Protein AF-A0A3S0S4X7-F1 (afdb_monomer_lite)

Sequence (183 aa):
MKKFITPSYTFSPGVSGIGQITISVDSFDIKKLIAVINTTRGVLIYNPVSLTTGLHSTSENVVILKADTSTHDSVDILQIIYEDDSSDQNAQASLDTAILLLANIAEKMARLDVNDRMAVNIETGSVGVSSLPTLANVTTVATVTTVSNLTNLNNFSGGNAAPLPYHMSNIGAAHIYNQIEFS

Foldseek 3Di:
DWDKDFFDWWWDAAAFQATKIFGDDDFDDPVQWAFKAQPQVRGTQDHCPDPQNYFPDDDGRMTGTRHHRVVPDRPTDMGTIGTDPPPPPVVVVVVVVVVVVVVVCVVPDFDADPVRDGDDDDPDDDPPCVVPVPPPPPPDPPDDPDDDDDPVCCVPDDVDCPCVVVVVVCVVCVVVVVPPDPD

Structure (mmCIF, N/CA/C/O backbone):
data_AF-A0A3S0S4X7-F1
#
_entry.id   AF-A0A3S0S4X7-F1
#
loop_
_atom_site.group_PDB
_atom_site.id
_atom_site.type_symbol
_atom_site.label_atom_id
_atom_site.label_alt_id
_atom_site.label_comp_id
_atom_site.label_asym_id
_atom_site.label_entity_id
_atom_site.label_seq_id
_atom_site.pdbx_PDB_ins_code
_atom_site.Cartn_x
_atom_site.Cartn_y
_atom_site.Cartn_z
_atom_site.occupancy
_atom_site.B_iso_or_equiv
_atom_site.auth_seq_id
_atom_site.auth_comp_id
_atom_site.auth_asym_id
_atom_site.auth_atom_id
_atom_site.pdbx_PDB_model_num
ATOM 1 N N . MET A 1 1 ? 1.820 -3.390 9.527 1.00 61.31 1 MET A N 1
ATOM 2 C CA . MET A 1 1 ? 2.560 -4.119 8.467 1.00 61.31 1 MET A CA 1
ATOM 3 C C . MET A 1 1 ? 2.884 -3.124 7.365 1.00 61.31 1 MET A C 1
ATOM 5 O O . MET A 1 1 ? 2.084 -2.219 7.178 1.00 61.31 1 MET A O 1
ATOM 9 N N . LYS A 1 2 ? 4.022 -3.252 6.671 1.00 75.12 2 LYS A N 1
ATOM 10 C CA . LYS A 1 2 ? 4.298 -2.420 5.488 1.00 75.12 2 LYS A CA 1
ATOM 11 C C . LYS A 1 2 ? 3.369 -2.840 4.350 1.00 75.12 2 LYS A C 1
ATOM 13 O O . LYS A 1 2 ? 3.205 -4.040 4.125 1.00 75.12 2 LYS A O 1
ATOM 18 N N . LYS A 1 3 ? 2.762 -1.874 3.664 1.00 85.00 3 LYS A N 1
ATOM 19 C CA . LYS A 1 3 ? 1.886 -2.102 2.513 1.00 85.00 3 LYS A CA 1
ATOM 20 C C . LYS A 1 3 ? 2.610 -1.643 1.254 1.00 85.00 3 LYS A C 1
ATOM 22 O O . LYS A 1 3 ? 3.226 -0.584 1.241 1.00 85.00 3 LYS A O 1
ATOM 27 N N . PHE A 1 4 ? 2.534 -2.447 0.202 1.00 90.31 4 PHE A N 1
ATOM 28 C CA . PHE A 1 4 ? 3.097 -2.103 -1.098 1.00 90.31 4 PHE A CA 1
ATOM 29 C C . PHE A 1 4 ? 1.973 -1.903 -2.103 1.00 90.31 4 PHE A C 1
ATOM 31 O O . PHE A 1 4 ? 0.996 -2.656 -2.105 1.00 90.31 4 PHE A O 1
ATOM 38 N N . ILE A 1 5 ? 2.126 -0.898 -2.955 1.00 91.44 5 ILE A N 1
ATOM 39 C CA . ILE A 1 5 ? 1.202 -0.585 -4.041 1.00 91.44 5 ILE A CA 1
ATOM 40 C C . ILE A 1 5 ? 1.948 -0.552 -5.373 1.00 91.44 5 ILE A C 1
ATOM 42 O O . ILE A 1 5 ? 3.163 -0.336 -5.426 1.00 91.44 5 ILE A O 1
ATOM 46 N N . THR A 1 6 ? 1.192 -0.731 -6.452 1.00 92.56 6 THR A N 1
ATOM 47 C CA . THR A 1 6 ? 1.644 -0.444 -7.813 1.00 92.56 6 THR A CA 1
ATOM 48 C C . THR A 1 6 ? 0.898 0.791 -8.301 1.00 92.56 6 THR A C 1
ATOM 50 O O . THR A 1 6 ? -0.267 0.680 -8.684 1.00 92.56 6 THR A O 1
ATOM 53 N N . PRO A 1 7 ? 1.520 1.977 -8.217 1.00 92.94 7 PRO A N 1
ATOM 54 C CA . PRO A 1 7 ? 0.878 3.210 -8.637 1.00 92.94 7 PRO A CA 1
ATOM 55 C C . PRO A 1 7 ? 0.746 3.275 -10.159 1.00 92.94 7 PRO A C 1
ATOM 57 O O . PRO A 1 7 ? 1.477 2.607 -10.895 1.00 92.94 7 PRO A O 1
ATOM 60 N N . SER A 1 8 ? -0.160 4.125 -10.638 1.00 94.44 8 SER A N 1
ATOM 61 C CA . SER A 1 8 ? -0.190 4.505 -12.049 1.00 94.44 8 SER A CA 1
ATOM 62 C C . SER A 1 8 ? 1.061 5.304 -12.416 1.00 94.44 8 SER A C 1
ATOM 64 O O . SER A 1 8 ? 1.595 6.055 -11.595 1.00 94.44 8 SER A O 1
ATOM 66 N N . TYR A 1 9 ? 1.520 5.152 -13.655 1.00 96.19 9 TYR A N 1
ATOM 67 C CA . TYR A 1 9 ? 2.757 5.764 -14.122 1.00 96.19 9 TYR A CA 1
ATOM 68 C C . TYR A 1 9 ? 2.699 6.128 -15.605 1.00 96.19 9 TYR A C 1
ATOM 70 O O . TYR A 1 9 ? 1.902 5.580 -16.365 1.00 96.19 9 TYR A O 1
ATOM 78 N N . THR A 1 10 ? 3.605 7.011 -16.023 1.00 97.25 10 THR A N 1
ATOM 79 C CA . THR A 1 10 ? 3.946 7.226 -17.435 1.00 97.25 10 THR A CA 1
ATOM 80 C C . THR A 1 10 ? 5.432 6.985 -17.640 1.00 97.25 10 THR A C 1
ATOM 82 O O . THR A 1 10 ? 6.249 7.536 -16.898 1.00 97.25 10 THR A O 1
ATOM 85 N N . PHE A 1 11 ? 5.789 6.187 -18.643 1.00 97.56 11 PHE A N 1
ATOM 86 C CA . PHE A 1 11 ? 7.173 5.839 -18.947 1.00 97.56 11 PHE A CA 1
ATOM 87 C C . PHE A 1 11 ? 7.630 6.495 -20.251 1.00 97.56 11 PHE A C 1
ATOM 89 O O . PHE A 1 11 ? 6.967 6.383 -21.279 1.00 97.56 11 PHE A O 1
ATOM 96 N N . SER A 1 12 ? 8.775 7.173 -20.204 1.00 97.50 12 SER A N 1
ATOM 97 C CA . SER A 1 12 ? 9.450 7.709 -21.382 1.00 97.50 12 SER A CA 1
ATOM 98 C C . SER A 1 12 ? 10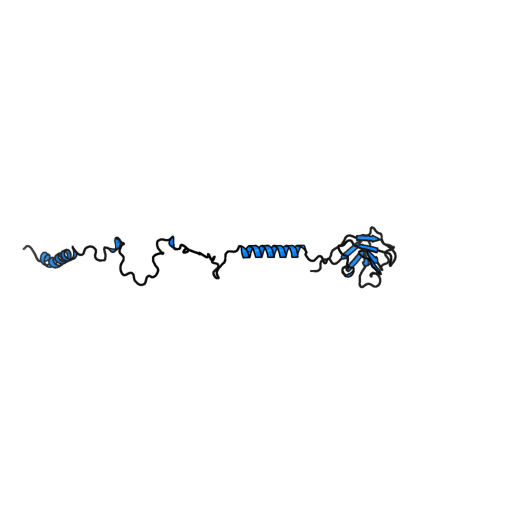.853 7.105 -21.453 1.00 97.50 12 SER A C 1
ATOM 100 O O . SER A 1 12 ? 11.723 7.519 -20.678 1.00 97.50 12 SER A O 1
ATOM 102 N N . PRO A 1 13 ? 11.087 6.127 -22.342 1.00 97.25 13 PRO A N 1
ATOM 103 C CA . PRO A 1 13 ? 12.396 5.515 -22.503 1.00 97.25 13 PRO A CA 1
ATOM 104 C C . PRO A 1 13 ? 13.424 6.520 -23.031 1.00 97.25 13 PRO A C 1
ATOM 106 O O . PRO A 1 13 ? 13.093 7.528 -23.656 1.00 97.25 13 PRO A O 1
ATOM 109 N N . GLY A 1 14 ? 14.695 6.229 -22.784 1.00 96.81 14 GLY A N 1
ATOM 110 C CA . GLY A 1 14 ? 15.814 7.045 -23.236 1.00 96.81 14 GLY A CA 1
ATOM 111 C C . GLY A 1 14 ? 17.150 6.492 -22.763 1.00 96.81 14 GLY A C 1
ATOM 112 O O . GLY A 1 14 ? 17.205 5.550 -21.969 1.00 96.81 14 GLY A O 1
ATOM 113 N N . VAL A 1 15 ? 18.238 7.094 -23.240 1.00 96.00 15 VAL A N 1
ATOM 114 C CA . VAL A 1 15 ? 19.591 6.765 -22.769 1.00 96.00 15 VAL A CA 1
ATOM 115 C C . VAL A 1 15 ? 19.744 7.051 -21.267 1.00 96.00 15 VAL A C 1
ATOM 117 O O . VAL A 1 15 ? 18.923 7.752 -20.666 1.00 96.00 15 VAL A O 1
ATOM 120 N N . SER A 1 16 ? 20.805 6.520 -20.656 1.00 94.94 16 SER A N 1
ATOM 121 C CA . SER A 1 16 ? 21.137 6.765 -19.243 1.00 94.94 16 SER A CA 1
ATOM 122 C C . SER A 1 16 ? 21.107 8.263 -18.908 1.00 94.94 16 SER A C 1
ATOM 124 O O . SER A 1 16 ? 21.797 9.057 -19.546 1.00 94.94 16 SER A O 1
ATOM 126 N N . GLY A 1 17 ? 20.358 8.640 -17.869 1.00 93.50 17 GLY A N 1
ATOM 127 C CA . GLY A 1 17 ? 20.190 10.027 -17.425 1.00 93.50 17 GLY A CA 1
ATOM 128 C C . GLY A 1 17 ? 19.113 10.819 -18.174 1.00 93.50 17 GLY A C 1
ATOM 129 O O . GLY A 1 17 ? 18.902 11.983 -17.852 1.00 93.50 17 GLY A O 1
ATOM 130 N N . ILE A 1 18 ? 18.428 10.206 -19.148 1.00 94.81 18 ILE A N 1
ATOM 131 C CA . ILE A 1 18 ? 17.320 10.817 -19.903 1.00 94.81 18 ILE A CA 1
ATOM 132 C C . ILE A 1 18 ? 16.016 10.037 -19.716 1.00 94.81 18 ILE A C 1
ATOM 134 O O . ILE A 1 18 ? 14.960 10.650 -19.582 1.00 94.81 18 ILE A O 1
ATOM 138 N N . GLY A 1 19 ? 16.073 8.700 -19.699 1.00 96.19 19 GLY A N 1
ATOM 139 C CA . GLY A 1 19 ? 14.885 7.873 -19.470 1.00 96.19 19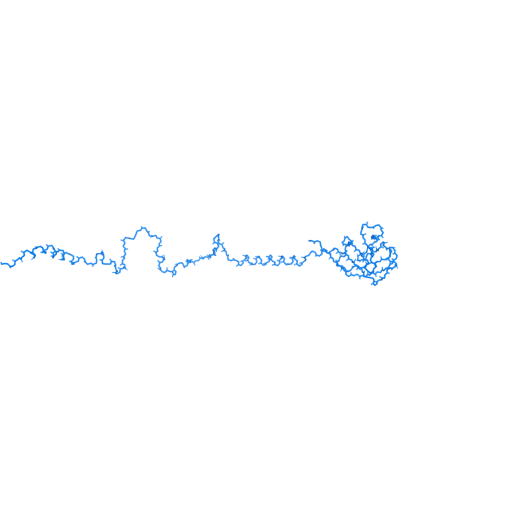 GLY A CA 1
ATOM 140 C C . GLY A 1 19 ? 14.197 8.238 -18.151 1.00 96.19 19 GLY A C 1
ATOM 141 O O . GLY A 1 19 ? 14.861 8.375 -17.123 1.00 96.19 19 GLY A O 1
ATOM 142 N N . GLN A 1 20 ? 12.875 8.396 -18.172 1.00 96.62 20 GLN A N 1
ATOM 143 C CA . GLN A 1 20 ? 12.120 8.904 -17.028 1.00 96.62 20 GLN A CA 1
ATOM 144 C C . GLN A 1 20 ? 10.826 8.131 -16.781 1.00 96.62 20 GLN A C 1
ATOM 146 O O . GLN A 1 20 ? 10.173 7.644 -17.707 1.00 96.62 20 GLN A O 1
ATOM 151 N N . ILE A 1 21 ? 10.441 8.061 -15.510 1.00 97.00 21 ILE A N 1
ATOM 152 C CA . ILE A 1 21 ? 9.152 7.533 -15.069 1.00 97.00 21 ILE A CA 1
ATOM 153 C C . ILE A 1 21 ? 8.489 8.588 -14.197 1.00 97.00 21 ILE A C 1
ATOM 155 O O . ILE A 1 21 ? 9.049 8.988 -13.177 1.00 97.00 21 ILE A O 1
ATOM 159 N N . THR A 1 22 ? 7.285 9.000 -14.573 1.00 96.50 22 THR A N 1
ATOM 160 C CA . THR A 1 22 ? 6.436 9.831 -13.718 1.00 96.50 22 THR A CA 1
ATOM 161 C C . THR A 1 22 ? 5.500 8.921 -12.947 1.00 96.50 22 THR A C 1
ATOM 163 O O . THR A 1 22 ? 4.762 8.148 -13.557 1.00 96.50 22 THR A O 1
ATOM 166 N N . ILE A 1 23 ? 5.533 8.996 -11.620 1.00 95.31 23 ILE A N 1
ATOM 167 C CA . ILE A 1 23 ? 4.740 8.151 -10.726 1.00 95.31 23 ILE A CA 1
ATOM 168 C C . ILE A 1 23 ? 3.607 8.989 -10.137 1.00 95.31 23 ILE A C 1
ATOM 170 O O . ILE A 1 23 ? 3.846 9.998 -9.482 1.00 95.31 23 ILE A O 1
ATOM 174 N N . SER A 1 24 ? 2.362 8.573 -10.351 1.00 93.50 24 SER A N 1
ATOM 175 C CA . SER A 1 24 ? 1.194 9.284 -9.827 1.0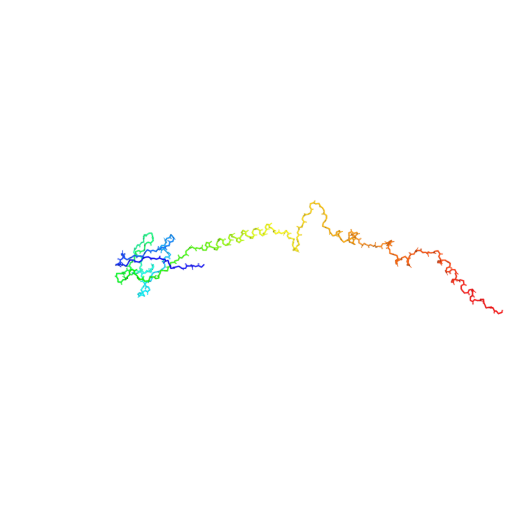0 93.50 24 SER A CA 1
ATOM 176 C C . SER A 1 24 ? 0.804 8.719 -8.464 1.00 93.50 24 SER A C 1
ATOM 178 O O . SER A 1 24 ? 0.062 7.742 -8.373 1.00 93.50 24 SER A O 1
ATOM 180 N N . VAL A 1 25 ? 1.327 9.342 -7.410 1.00 90.12 25 VAL A N 1
ATOM 181 C CA . VAL A 1 25 ? 0.951 9.108 -6.010 1.00 90.12 25 VAL A CA 1
ATOM 182 C C . VAL A 1 25 ? 0.781 10.442 -5.295 1.00 90.12 25 VAL A C 1
ATOM 184 O O . VAL A 1 25 ? 1.415 11.435 -5.663 1.00 90.12 25 VAL A O 1
ATOM 187 N N . ASP A 1 26 ? -0.045 10.456 -4.254 1.00 84.25 26 ASP A N 1
ATOM 188 C CA . ASP A 1 26 ? -0.175 11.618 -3.384 1.00 84.25 26 ASP A CA 1
ATOM 189 C C . ASP A 1 26 ? 1.118 11.790 -2.578 1.00 84.25 26 ASP A C 1
ATOM 191 O O . ASP A 1 26 ? 1.482 10.931 -1.777 1.00 84.25 26 ASP A O 1
ATOM 195 N N . SER A 1 27 ? 1.814 12.910 -2.792 1.00 86.75 27 SER A N 1
ATOM 196 C CA . SER A 1 27 ? 3.095 13.242 -2.144 1.00 86.75 27 SER A CA 1
ATOM 197 C C . SER A 1 27 ? 4.197 12.193 -2.365 1.00 86.75 27 SER A C 1
ATOM 199 O O . SER A 1 27 ? 4.576 11.460 -1.449 1.00 86.75 27 SER A O 1
ATOM 201 N N . PHE A 1 28 ? 4.747 12.139 -3.582 1.00 90.69 28 PHE A N 1
ATOM 202 C CA . PHE A 1 28 ? 5.851 11.236 -3.907 1.00 90.69 28 PHE A CA 1
ATOM 203 C C . PHE A 1 28 ? 7.090 11.481 -3.031 1.00 90.69 28 PHE A C 1
ATOM 205 O O . PHE A 1 28 ? 7.643 12.578 -2.971 1.00 90.69 28 PHE A O 1
ATOM 212 N N . ASP A 1 29 ? 7.569 10.406 -2.412 1.00 92.12 29 ASP A N 1
ATOM 213 C CA . ASP A 1 29 ? 8.887 10.314 -1.786 1.00 92.12 29 ASP A CA 1
ATOM 214 C C . ASP A 1 29 ? 9.706 9.202 -2.455 1.00 92.12 29 ASP A C 1
ATOM 216 O O . ASP A 1 29 ? 9.308 8.032 -2.453 1.00 92.12 29 ASP A O 1
ATOM 220 N N . ILE A 1 30 ? 10.876 9.562 -2.990 1.00 92.19 30 ILE A N 1
ATOM 221 C CA . ILE A 1 30 ? 11.809 8.636 -3.644 1.00 92.19 30 ILE A CA 1
ATOM 222 C C . ILE A 1 30 ? 12.289 7.517 -2.713 1.00 92.19 30 ILE A C 1
ATOM 224 O O . ILE A 1 30 ? 12.579 6.415 -3.174 1.00 92.19 30 ILE A O 1
ATOM 228 N N . LYS A 1 31 ? 12.339 7.753 -1.396 1.00 91.44 31 LYS A N 1
ATOM 229 C CA . LYS A 1 31 ? 12.785 6.749 -0.414 1.00 91.44 31 LYS A CA 1
ATOM 230 C C . LYS A 1 31 ? 11.830 5.562 -0.301 1.00 91.44 31 LYS A C 1
ATOM 232 O O . LYS A 1 31 ? 12.240 4.500 0.156 1.00 91.44 31 LYS A O 1
ATOM 237 N N . LYS A 1 32 ? 10.577 5.747 -0.717 1.00 92.56 32 LYS A N 1
ATOM 238 C CA . LYS A 1 32 ? 9.527 4.723 -0.699 1.00 92.56 32 LYS A CA 1
ATOM 239 C C . LYS A 1 32 ? 9.469 3.922 -1.999 1.00 92.56 32 LYS A C 1
ATOM 241 O O . LYS A 1 32 ? 8.781 2.906 -2.064 1.00 92.56 32 LYS A O 1
ATOM 246 N N . LEU A 1 33 ? 10.196 4.344 -3.036 1.00 93.94 33 LEU A N 1
ATOM 247 C CA . LEU A 1 33 ? 10.324 3.577 -4.268 1.00 93.94 33 LEU A CA 1
ATOM 248 C C . LEU A 1 33 ? 11.343 2.451 -4.073 1.00 93.94 33 LEU A C 1
ATOM 250 O O . LEU A 1 33 ? 12.543 2.693 -3.946 1.00 93.94 33 LEU A O 1
ATOM 254 N N . ILE A 1 34 ? 10.859 1.211 -4.085 1.00 93.88 34 ILE A N 1
ATOM 255 C CA . ILE A 1 34 ? 11.677 0.027 -3.811 1.00 93.88 34 ILE A CA 1
ATOM 256 C C . ILE A 1 34 ? 12.351 -0.478 -5.084 1.00 93.88 34 ILE A C 1
ATOM 258 O O . ILE A 1 34 ? 13.556 -0.724 -5.099 1.00 93.88 34 ILE A O 1
A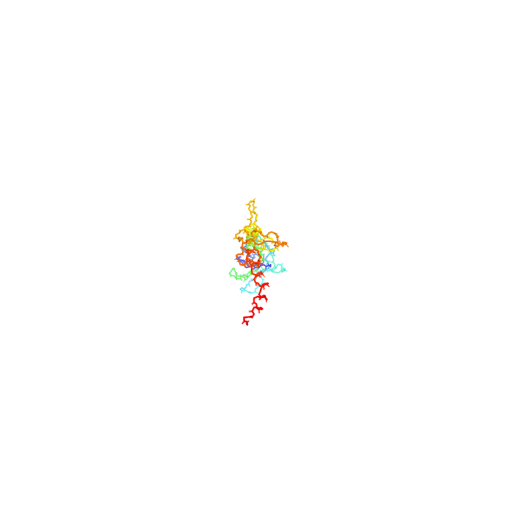TOM 262 N N . ALA A 1 35 ? 11.576 -0.643 -6.156 1.00 95.25 35 ALA A N 1
ATOM 263 C CA . ALA A 1 35 ? 12.079 -1.151 -7.424 1.00 95.25 35 ALA A CA 1
ATOM 264 C C . ALA A 1 35 ? 11.166 -0.770 -8.592 1.00 95.25 35 ALA A C 1
ATOM 266 O O . ALA A 1 35 ? 9.954 -0.604 -8.423 1.00 95.25 35 ALA A O 1
ATOM 267 N N . VAL A 1 36 ? 11.757 -0.712 -9.787 1.00 96.50 36 VAL A N 1
ATOM 268 C CA . VAL A 1 36 ? 11.014 -0.705 -11.051 1.00 96.50 36 VAL A CA 1
ATOM 269 C C . VAL A 1 36 ? 11.542 -1.799 -11.961 1.00 96.50 36 VAL A C 1
ATOM 271 O O . VAL A 1 36 ? 12.739 -1.854 -12.252 1.00 96.50 36 VAL A O 1
ATOM 274 N N . ILE A 1 37 ? 10.637 -2.643 -12.442 1.00 96.62 37 ILE A N 1
ATOM 275 C CA . ILE A 1 37 ? 10.933 -3.765 -13.330 1.00 96.62 37 ILE A CA 1
ATOM 276 C C . ILE A 1 37 ? 10.141 -3.583 -14.624 1.00 96.62 37 ILE A C 1
ATOM 278 O O . ILE A 1 37 ? 8.931 -3.391 -14.581 1.00 96.62 37 ILE A O 1
ATOM 282 N N . ASN A 1 38 ? 10.801 -3.681 -15.776 1.00 96.88 38 ASN A N 1
ATOM 283 C CA . ASN A 1 38 ? 10.121 -3.848 -17.056 1.00 96.88 38 ASN A CA 1
ATOM 284 C C . ASN A 1 38 ? 9.666 -5.299 -17.173 1.00 96.88 38 ASN A C 1
ATOM 286 O O . ASN A 1 38 ? 10.484 -6.189 -17.401 1.00 96.88 38 ASN A O 1
ATOM 290 N N . THR A 1 39 ? 8.373 -5.544 -17.005 1.00 96.88 39 THR A N 1
ATOM 291 C CA . THR A 1 39 ? 7.810 -6.898 -17.070 1.00 96.88 39 THR A CA 1
ATOM 292 C C . THR A 1 39 ? 7.705 -7.410 -18.502 1.00 96.88 39 THR A C 1
ATOM 294 O O . THR A 1 39 ? 7.906 -8.600 -18.722 1.00 96.88 39 THR A O 1
ATOM 297 N N . THR A 1 40 ? 7.506 -6.521 -19.482 1.00 97.19 40 THR A N 1
ATOM 298 C CA . THR A 1 40 ? 7.507 -6.875 -20.910 1.00 97.19 40 THR A CA 1
ATOM 299 C C . THR A 1 40 ? 8.852 -7.466 -21.340 1.00 97.19 40 THR A C 1
ATOM 301 O O . THR A 1 40 ? 8.890 -8.406 -22.129 1.00 97.19 40 THR A O 1
ATOM 304 N N . ARG A 1 41 ? 9.964 -6.934 -20.812 1.00 94.81 41 ARG A N 1
ATOM 305 C CA . ARG A 1 41 ? 11.332 -7.373 -21.157 1.00 94.81 41 ARG A CA 1
ATOM 306 C C . ARG A 1 41 ? 11.992 -8.266 -20.105 1.00 94.81 41 ARG A C 1
ATOM 308 O O . ARG A 1 41 ? 13.028 -8.854 -20.388 1.00 94.81 41 ARG A O 1
ATOM 315 N N . GLY A 1 42 ? 11.433 -8.357 -18.900 1.00 94.56 42 GLY A N 1
ATOM 316 C CA . GLY A 1 42 ? 12.024 -9.095 -17.780 1.00 94.56 42 GLY A CA 1
ATOM 317 C C . GLY A 1 42 ? 13.298 -8.456 -17.214 1.00 94.56 42 GLY A C 1
ATOM 318 O O . GLY A 1 42 ? 14.180 -9.169 -16.741 1.00 94.56 42 GLY A O 1
ATOM 319 N N . VAL A 1 43 ? 13.425 -7.125 -17.276 1.00 95.06 43 VAL A N 1
ATOM 320 C CA . VAL A 1 43 ? 14.652 -6.397 -16.894 1.00 95.06 43 VAL A CA 1
ATOM 321 C C . VAL A 1 43 ? 14.389 -5.443 -15.730 1.00 95.06 43 VAL A C 1
ATOM 323 O O . VAL A 1 43 ? 13.415 -4.691 -15.732 1.00 95.06 43 VAL A O 1
ATOM 326 N N . LEU A 1 44 ? 15.286 -5.434 -14.742 1.00 94.88 44 LEU A N 1
ATOM 327 C CA . LEU A 1 44 ? 15.285 -4.460 -13.649 1.00 94.88 44 LEU A CA 1
ATOM 328 C C . LEU A 1 44 ? 15.775 -3.096 -14.158 1.00 94.88 44 LEU A C 1
ATOM 330 O O . LEU A 1 44 ? 16.910 -2.983 -14.613 1.00 94.88 44 LEU A O 1
ATOM 334 N N . ILE A 1 45 ? 14.940 -2.064 -14.044 1.00 95.31 45 ILE A N 1
ATOM 335 C CA . ILE A 1 45 ? 15.261 -0.693 -14.470 1.00 95.31 45 ILE A CA 1
ATOM 336 C C . ILE A 1 45 ? 15.771 0.146 -13.297 1.00 95.31 45 ILE A C 1
ATOM 338 O O . ILE A 1 45 ? 16.702 0.933 -13.462 1.00 95.31 45 ILE A O 1
ATOM 342 N N . TYR A 1 46 ? 15.156 -0.015 -12.123 1.00 96.38 46 TYR A N 1
ATOM 343 C CA . TYR A 1 46 ? 15.474 0.780 -10.942 1.00 96.38 46 TYR A CA 1
ATOM 344 C C . TYR A 1 46 ? 15.639 -0.084 -9.692 1.00 96.38 46 TYR A C 1
ATOM 346 O O . TYR A 1 46 ? 14.767 -0.894 -9.374 1.00 96.38 46 TYR A O 1
ATOM 354 N N . ASN A 1 47 ? 16.730 0.142 -8.963 1.00 93.94 47 ASN A N 1
ATOM 355 C CA . ASN A 1 47 ? 17.001 -0.356 -7.622 1.00 93.94 47 ASN A CA 1
ATOM 356 C C . ASN A 1 47 ? 17.904 0.654 -6.879 1.00 93.94 47 ASN A C 1
ATOM 358 O O . ASN A 1 47 ? 18.990 0.963 -7.381 1.00 93.94 47 ASN A O 1
ATOM 362 N N . PRO A 1 48 ? 17.520 1.131 -5.677 1.00 90.75 48 PRO A N 1
ATOM 363 C CA . PRO A 1 48 ? 18.251 2.172 -4.950 1.00 90.75 48 PRO A CA 1
ATOM 364 C C . PRO A 1 48 ? 19.693 1.800 -4.578 1.00 90.75 48 PRO A C 1
ATOM 366 O O . PRO A 1 48 ? 20.514 2.695 -4.395 1.00 90.75 48 PRO A O 1
ATOM 369 N N . VAL A 1 49 ? 20.028 0.508 -4.476 1.00 89.62 49 VAL A N 1
ATOM 370 C CA . VAL A 1 49 ? 21.389 0.061 -4.115 1.00 89.62 49 VAL A CA 1
ATOM 371 C C . VAL A 1 49 ? 22.283 -0.241 -5.323 1.00 89.62 49 VAL A C 1
ATOM 373 O O . VAL A 1 49 ? 23.446 -0.603 -5.156 1.00 89.62 49 VAL A O 1
ATOM 376 N N . SER A 1 50 ? 21.763 -0.114 -6.546 1.00 90.12 50 SER A N 1
ATOM 377 C CA . SER A 1 50 ? 22.494 -0.463 -7.766 1.00 90.12 50 SER A CA 1
ATOM 378 C C . SER A 1 50 ? 23.287 0.713 -8.333 1.00 90.12 50 SER A C 1
ATOM 380 O O . SER A 1 50 ? 22.789 1.832 -8.447 1.00 90.12 50 SER A O 1
ATOM 382 N N . LEU A 1 51 ? 24.518 0.449 -8.781 1.00 85.94 51 LEU A N 1
ATOM 383 C CA . LEU A 1 51 ? 25.347 1.454 -9.453 1.00 85.94 51 LEU A CA 1
ATOM 384 C C . LEU A 1 51 ? 24.967 1.666 -10.926 1.00 85.94 51 LEU A C 1
ATOM 386 O O . LEU A 1 51 ? 25.295 2.721 -11.474 1.00 85.94 51 LEU A O 1
ATOM 390 N N . THR A 1 52 ? 24.293 0.699 -11.555 1.00 87.31 52 THR A N 1
ATOM 391 C CA . THR A 1 52 ? 23.928 0.704 -12.986 1.00 87.31 52 THR A CA 1
ATOM 392 C C . THR A 1 52 ? 22.440 0.949 -13.218 1.00 87.31 52 THR A C 1
ATOM 394 O O . THR A 1 52 ? 22.066 1.578 -14.199 1.00 87.31 52 THR A O 1
ATOM 397 N N . THR A 1 53 ? 21.596 0.508 -12.287 1.00 89.69 53 THR A N 1
ATOM 398 C CA . THR A 1 53 ? 20.132 0.661 -12.318 1.00 89.69 53 THR A CA 1
ATOM 399 C C . THR A 1 53 ? 19.649 1.540 -11.165 1.00 89.69 53 THR A C 1
ATOM 401 O O . THR A 1 53 ? 18.561 1.360 -10.645 1.00 89.69 53 THR A O 1
ATOM 404 N N . GLY A 1 54 ? 20.488 2.466 -10.703 1.00 89.38 54 GLY A N 1
ATOM 405 C CA . GLY A 1 54 ? 20.151 3.393 -9.624 1.00 89.38 54 GLY A CA 1
ATOM 406 C C . GLY A 1 54 ? 19.397 4.638 -10.096 1.00 89.38 54 GLY A C 1
ATOM 407 O O . GLY A 1 54 ? 19.000 4.773 -11.257 1.00 89.38 54 GLY A O 1
ATOM 408 N N . LEU A 1 55 ? 19.251 5.589 -9.177 1.00 92.38 55 LEU A N 1
ATOM 409 C CA . LEU A 1 55 ? 18.747 6.926 -9.472 1.00 92.38 55 LEU A CA 1
ATOM 410 C C . LEU A 1 55 ? 19.813 7.748 -10.211 1.00 92.38 55 LEU A C 1
ATOM 412 O O . LEU A 1 55 ? 20.980 7.736 -9.816 1.00 92.38 55 LEU A O 1
ATOM 416 N N . HIS A 1 56 ? 19.420 8.488 -11.250 1.00 92.62 56 HIS A N 1
ATOM 417 C CA . HIS A 1 56 ? 20.244 9.577 -11.779 1.00 92.62 56 HIS A CA 1
ATOM 418 C C . HIS A 1 56 ? 19.898 10.891 -11.069 1.00 92.62 56 HIS A C 1
ATOM 420 O O . HIS A 1 56 ? 20.764 11.527 -10.473 1.00 92.62 56 HIS A O 1
ATOM 426 N N . SER A 1 57 ? 18.616 11.257 -11.076 1.00 92.12 57 SER A N 1
ATOM 427 C CA . SER A 1 57 ? 18.064 12.397 -10.342 1.00 92.12 57 SER A CA 1
ATOM 428 C C . SER A 1 57 ? 16.551 12.225 -10.153 1.00 92.12 57 SER A C 1
ATOM 430 O O . SER A 1 57 ? 15.937 11.333 -10.736 1.00 92.12 57 SER A O 1
ATOM 432 N N . THR A 1 58 ? 15.943 13.049 -9.302 1.00 92.44 58 THR A N 1
ATOM 433 C CA . THR A 1 58 ? 14.491 13.059 -9.075 1.00 92.44 58 THR A CA 1
ATOM 434 C C . THR A 1 58 ? 14.005 14.500 -9.006 1.00 92.44 58 THR A C 1
ATOM 436 O O . THR A 1 58 ? 14.708 15.365 -8.480 1.00 92.44 58 THR A O 1
ATOM 439 N N . SER A 1 59 ? 12.813 14.762 -9.529 1.00 89.69 59 SER A N 1
ATOM 440 C CA . SER A 1 59 ? 12.147 16.061 -9.429 1.00 89.69 59 SER A CA 1
ATOM 441 C C . SER A 1 59 ? 10.662 15.821 -9.233 1.00 89.69 59 SER A C 1
ATOM 443 O O . SER A 1 59 ? 10.024 15.229 -10.099 1.00 89.69 59 SER A O 1
ATOM 445 N N . GLU A 1 60 ? 10.137 16.236 -8.078 1.00 88.25 60 GLU A N 1
ATOM 446 C CA . GLU A 1 60 ? 8.748 15.973 -7.689 1.00 88.25 60 GLU A CA 1
ATOM 447 C C . GLU A 1 60 ? 8.403 14.491 -7.896 1.00 88.25 60 GLU A C 1
ATOM 449 O O . GLU A 1 60 ? 9.020 13.635 -7.271 1.00 88.25 60 GLU A O 1
ATOM 454 N N . ASN A 1 61 ? 7.500 14.193 -8.829 1.00 92.88 61 ASN A N 1
ATOM 455 C CA . ASN A 1 61 ? 6.990 12.859 -9.124 1.00 92.88 61 ASN A CA 1
ATOM 456 C C . ASN A 1 61 ? 7.740 12.152 -10.270 1.00 92.88 61 ASN A C 1
ATOM 458 O O . ASN A 1 61 ? 7.309 11.092 -10.727 1.00 92.88 61 ASN A O 1
ATOM 462 N N . VAL A 1 62 ? 8.822 12.747 -10.777 1.00 94.81 62 VAL A N 1
ATOM 463 C CA . VAL A 1 62 ? 9.595 12.247 -11.917 1.00 94.81 62 VAL A CA 1
ATOM 464 C C . VAL A 1 62 ? 10.907 11.645 -11.438 1.00 94.81 62 VAL A C 1
ATOM 466 O O . VAL A 1 62 ? 11.750 12.317 -10.840 1.00 94.81 62 VAL A O 1
ATOM 469 N N . VAL A 1 63 ? 11.094 10.371 -11.765 1.00 95.75 63 VAL A N 1
ATOM 470 C CA . VAL A 1 63 ? 12.314 9.608 -11.513 1.00 95.75 63 VAL A CA 1
ATOM 471 C C . VAL A 1 63 ? 13.113 9.543 -12.804 1.00 95.75 63 VAL A C 1
ATOM 473 O O . VAL A 1 63 ? 12.667 8.928 -13.774 1.00 95.75 63 VAL A O 1
ATOM 476 N N . ILE A 1 64 ? 14.300 10.151 -12.813 1.00 96.06 64 ILE A N 1
ATOM 477 C CA . ILE A 1 64 ? 15.231 10.079 -13.940 1.00 96.06 64 ILE A CA 1
ATOM 478 C C . ILE A 1 64 ? 16.184 8.910 -13.699 1.00 96.06 64 ILE A C 1
ATOM 480 O O . ILE A 1 64 ? 16.858 8.802 -12.666 1.00 96.06 64 ILE A O 1
ATOM 484 N N . LEU A 1 65 ? 16.211 8.005 -14.667 1.00 95.50 65 LEU A N 1
ATOM 485 C CA . LEU A 1 65 ? 16.832 6.698 -14.563 1.00 95.50 65 LEU A CA 1
ATOM 486 C C . LEU A 1 65 ? 18.304 6.754 -14.946 1.00 95.50 65 LEU A C 1
ATOM 488 O O . LEU A 1 65 ? 18.689 7.360 -15.946 1.00 95.50 65 LEU A O 1
ATOM 492 N N . LYS A 1 66 ? 19.136 6.049 -14.179 1.00 95.75 66 LYS A N 1
ATOM 493 C CA . LYS A 1 66 ? 20.524 5.790 -14.570 1.00 95.75 66 LYS A CA 1
ATOM 494 C C . LYS A 1 66 ? 20.644 4.639 -15.572 1.00 95.75 66 LYS A C 1
ATOM 496 O O . LYS A 1 66 ? 21.611 4.583 -16.321 1.00 95.75 66 LYS A O 1
ATOM 501 N N . ALA A 1 67 ? 19.674 3.728 -15.590 1.00 95.19 67 ALA A N 1
ATOM 502 C CA . ALA A 1 67 ? 19.635 2.658 -16.575 1.00 95.19 67 ALA A CA 1
ATOM 503 C C . ALA A 1 67 ? 19.471 3.231 -17.991 1.00 95.19 67 ALA A C 1
ATOM 505 O O . ALA A 1 67 ? 18.690 4.158 -18.207 1.00 95.19 67 ALA A O 1
ATOM 506 N N . ASP A 1 68 ? 20.179 2.649 -18.958 1.00 95.62 68 ASP A N 1
ATOM 507 C CA . ASP A 1 68 ? 19.899 2.897 -20.368 1.00 95.62 68 ASP A CA 1
ATOM 508 C C . ASP A 1 68 ? 18.630 2.135 -20.760 1.00 95.62 68 ASP A C 1
ATOM 510 O O . ASP A 1 68 ? 18.589 0.906 -20.734 1.00 95.62 68 ASP A O 1
ATOM 514 N N . THR A 1 69 ? 17.582 2.885 -21.083 1.00 95.69 69 THR A N 1
ATOM 515 C CA . THR A 1 69 ? 16.277 2.364 -21.499 1.00 95.69 69 THR A CA 1
ATOM 516 C C . THR A 1 69 ? 15.986 2.677 -22.964 1.00 95.69 69 THR A C 1
ATOM 518 O O . THR A 1 69 ? 14.844 2.581 -23.391 1.00 95.69 69 THR A O 1
ATOM 521 N N . SER A 1 70 ? 16.994 3.038 -23.765 1.00 96.31 70 SER A N 1
ATOM 522 C CA . SER A 1 70 ? 16.825 3.412 -25.179 1.00 96.31 70 SER A CA 1
ATOM 523 C C . SER A 1 70 ? 16.260 2.292 -26.062 1.00 96.31 70 SER A C 1
ATOM 525 O O . SER A 1 70 ? 15.692 2.565 -27.115 1.00 96.31 70 SER A O 1
ATOM 527 N N . THR A 1 71 ? 16.380 1.036 -25.629 1.00 96.06 71 THR A N 1
ATOM 528 C CA . THR A 1 71 ? 15.801 -0.147 -26.292 1.00 96.06 71 THR A CA 1
ATOM 529 C C . THR A 1 71 ? 14.405 -0.513 -25.765 1.00 96.06 71 THR A C 1
ATOM 531 O O . THR A 1 71 ? 13.798 -1.503 -26.194 1.00 96.06 71 THR A O 1
ATOM 534 N N . HIS A 1 72 ? 13.891 0.244 -24.794 1.00 96.88 72 HIS A N 1
ATOM 535 C CA . HIS A 1 72 ? 12.559 0.062 -24.227 1.00 96.88 72 HIS A CA 1
ATOM 536 C C . HIS A 1 72 ? 11.521 0.872 -25.012 1.00 96.88 72 HIS A C 1
ATOM 538 O O . HIS A 1 72 ? 11.870 1.780 -25.763 1.00 96.88 72 HIS A O 1
ATOM 544 N N . ASP A 1 73 ? 10.246 0.534 -24.838 1.00 96.88 73 ASP A N 1
ATOM 545 C CA . ASP A 1 73 ? 9.125 1.265 -25.436 1.00 96.88 73 ASP A CA 1
ATOM 546 C C . ASP A 1 73 ? 8.318 1.974 -24.338 1.00 96.88 73 ASP A C 1
ATOM 548 O O . ASP A 1 73 ? 8.214 1.473 -23.218 1.00 96.88 73 ASP A O 1
ATOM 552 N N . SER A 1 74 ? 7.732 3.133 -24.638 1.00 97.00 74 SER A N 1
ATOM 553 C CA . SER A 1 74 ? 6.850 3.847 -23.708 1.00 97.00 74 SER A CA 1
ATOM 554 C C . SER A 1 74 ? 5.576 3.062 -23.389 1.00 97.00 74 SER A C 1
ATOM 556 O O . SER A 1 74 ? 4.971 3.291 -22.342 1.00 97.00 74 SER A O 1
ATOM 558 N N . VAL A 1 75 ? 5.194 2.107 -24.246 1.00 96.81 75 VAL A N 1
ATOM 559 C CA . VAL A 1 75 ? 4.064 1.194 -24.002 1.00 96.81 75 VAL A CA 1
ATOM 560 C C . VAL A 1 75 ? 4.432 -0.044 -23.176 1.00 96.81 75 VAL A C 1
ATOM 562 O O . VAL A 1 75 ? 3.571 -0.891 -22.928 1.00 96.81 75 VAL A O 1
ATOM 565 N N . ASP A 1 76 ? 5.688 -0.179 -22.746 1.00 97.00 76 ASP A N 1
ATOM 566 C CA . ASP A 1 76 ? 6.105 -1.302 -21.911 1.00 97.00 76 ASP A CA 1
ATOM 567 C C . ASP A 1 76 ? 5.391 -1.324 -20.559 1.00 97.00 76 ASP A C 1
ATOM 569 O O . ASP A 1 76 ? 5.166 -0.300 -19.905 1.00 97.00 76 ASP A O 1
ATOM 573 N N . ILE A 1 77 ? 5.093 -2.536 -20.093 1.00 96.12 77 ILE A N 1
ATOM 574 C CA . ILE A 1 77 ? 4.449 -2.744 -18.804 1.00 96.12 77 ILE A CA 1
ATOM 575 C C . ILE A 1 77 ? 5.531 -2.765 -17.727 1.00 96.12 77 ILE A C 1
ATOM 577 O O . ILE A 1 77 ? 6.392 -3.653 -17.690 1.00 96.12 77 ILE A O 1
ATOM 581 N N . LEU A 1 78 ? 5.472 -1.793 -16.823 1.00 96.81 78 LEU A N 1
ATOM 582 C CA . LEU A 1 78 ? 6.364 -1.659 -15.688 1.00 96.81 78 LEU A CA 1
ATOM 583 C C . LEU A 1 78 ? 5.650 -2.105 -14.416 1.00 96.81 78 LEU A C 1
ATOM 585 O O . LEU A 1 78 ? 4.543 -1.667 -14.109 1.00 96.81 78 LEU A O 1
ATOM 589 N N . GLN A 1 79 ? 6.325 -2.939 -13.638 1.00 96.69 79 GLN A N 1
ATOM 590 C CA . GLN A 1 79 ? 5.960 -3.183 -12.256 1.00 96.69 79 GLN A CA 1
ATOM 591 C C . GLN A 1 79 ? 6.736 -2.203 -11.385 1.00 96.69 79 GLN A C 1
ATOM 593 O O . GLN A 1 79 ? 7.957 -2.301 -11.242 1.00 96.69 79 GLN A O 1
ATOM 598 N N . ILE A 1 80 ? 6.005 -1.258 -10.806 1.00 95.75 80 ILE A N 1
ATOM 599 C CA . ILE A 1 80 ? 6.528 -0.308 -9.830 1.00 95.75 80 ILE A CA 1
ATOM 600 C C . ILE A 1 80 ? 6.135 -0.810 -8.447 1.00 95.75 80 ILE A C 1
ATOM 602 O O . ILE A 1 80 ? 4.954 -1.034 -8.176 1.00 95.75 80 ILE A O 1
ATOM 606 N N . ILE A 1 81 ? 7.131 -1.012 -7.587 1.00 94.69 81 ILE A N 1
ATOM 607 C CA . ILE A 1 81 ? 6.930 -1.421 -6.197 1.00 94.69 81 ILE A CA 1
ATOM 608 C C . ILE A 1 81 ? 7.177 -0.195 -5.326 1.00 94.69 81 ILE A C 1
ATOM 610 O O . ILE A 1 81 ? 8.322 0.237 -5.161 1.00 94.69 81 ILE A O 1
ATOM 614 N N . TYR A 1 82 ? 6.096 0.368 -4.796 1.00 94.38 82 TYR A N 1
ATOM 615 C CA . TYR A 1 82 ? 6.120 1.569 -3.970 1.00 94.38 82 TYR A CA 1
ATOM 616 C C . TYR A 1 82 ? 5.557 1.267 -2.580 1.00 94.38 82 TYR A C 1
ATOM 618 O O . TYR A 1 82 ? 4.541 0.581 -2.459 1.00 94.38 82 TYR A O 1
ATOM 626 N N . GLU A 1 83 ? 6.227 1.741 -1.534 1.00 92.19 83 GLU A N 1
ATOM 627 C CA . GLU A 1 83 ? 5.741 1.642 -0.158 1.00 92.19 83 GLU A CA 1
ATOM 628 C C . GLU A 1 83 ? 4.641 2.679 0.089 1.00 92.19 83 GLU A C 1
ATOM 630 O O . GLU A 1 83 ? 4.832 3.882 -0.085 1.00 92.19 83 GLU A O 1
ATOM 635 N N . ASP A 1 84 ? 3.470 2.183 0.475 1.00 86.69 84 ASP A N 1
ATOM 636 C CA . ASP A 1 84 ? 2.308 2.990 0.806 1.00 86.69 84 ASP A CA 1
ATOM 637 C C . ASP A 1 84 ? 2.267 3.232 2.315 1.00 86.69 84 ASP A C 1
ATOM 639 O O . ASP A 1 84 ? 1.946 2.336 3.099 1.00 86.69 84 ASP A O 1
ATOM 643 N N . ASP A 1 85 ? 2.588 4.467 2.695 1.00 76.31 85 ASP A N 1
ATOM 644 C CA . ASP A 1 85 ? 2.488 4.962 4.068 1.00 76.31 85 ASP A CA 1
ATOM 645 C C . ASP A 1 85 ? 1.139 5.635 4.342 1.00 76.31 85 ASP A C 1
ATOM 647 O O . ASP A 1 85 ? 1.006 6.331 5.352 1.00 76.31 85 ASP A O 1
ATOM 651 N N . SER A 1 86 ? 0.124 5.449 3.485 1.00 67.69 86 SER A N 1
ATOM 652 C CA . SER A 1 86 ? -1.260 5.676 3.904 1.00 67.69 86 SER A CA 1
ATOM 653 C C . SER A 1 86 ? -1.614 4.613 4.947 1.00 67.69 86 SER A C 1
ATOM 655 O O . SER A 1 86 ? -2.298 3.619 4.711 1.00 67.69 86 SER A O 1
ATOM 657 N N . SER A 1 87 ? -1.054 4.798 6.138 1.00 57.06 87 SER A N 1
ATOM 658 C CA . SER A 1 87 ? -1.392 4.071 7.336 1.00 57.06 87 SER A CA 1
ATOM 659 C C . SER A 1 87 ? -2.879 4.262 7.550 1.00 57.06 87 SER A C 1
ATOM 661 O O . SER A 1 87 ? -3.321 5.327 7.961 1.00 57.06 87 SER A O 1
ATOM 663 N N . ASP A 1 88 ? -3.645 3.229 7.199 1.00 60.56 88 ASP A N 1
ATOM 664 C CA . ASP A 1 88 ? -4.839 2.814 7.920 1.00 60.56 88 ASP A CA 1
ATOM 665 C C . ASP A 1 88 ? -5.760 3.968 8.357 1.00 60.56 88 ASP A C 1
ATOM 667 O O . ASP A 1 88 ? -6.308 3.954 9.456 1.00 60.56 88 ASP A O 1
ATOM 671 N N . GLN A 1 89 ? -5.981 4.968 7.496 1.00 56.38 89 GLN A N 1
ATOM 672 C CA . GLN A 1 89 ? -6.890 6.080 7.804 1.00 56.38 89 GLN A CA 1
ATOM 673 C C . GLN A 1 89 ? -8.300 5.540 8.087 1.00 56.38 89 GLN A C 1
ATOM 675 O O . GLN A 1 89 ? -9.011 6.030 8.960 1.00 56.38 89 GLN A O 1
ATOM 680 N N . ASN A 1 90 ? -8.653 4.429 7.433 1.00 57.97 90 ASN A N 1
ATOM 681 C CA . ASN A 1 90 ? -9.862 3.669 7.724 1.00 57.97 90 ASN A CA 1
ATOM 682 C C . ASN A 1 90 ? -9.814 2.941 9.078 1.00 57.97 90 ASN A C 1
ATOM 684 O O . ASN A 1 90 ? -10.851 2.844 9.733 1.00 57.97 90 ASN A O 1
ATOM 688 N N . ALA A 1 91 ? -8.660 2.434 9.528 1.00 61.81 91 ALA A N 1
ATOM 689 C CA . ALA A 1 91 ? -8.560 1.789 10.840 1.00 61.81 91 ALA A CA 1
ATOM 690 C C . ALA A 1 91 ? -8.582 2.821 11.976 1.00 61.81 91 ALA A C 1
ATOM 692 O O . ALA A 1 91 ? -9.254 2.585 12.972 1.00 61.81 91 ALA A O 1
ATOM 693 N N . GLN A 1 92 ? -7.943 3.982 11.804 1.00 64.44 92 GLN A N 1
ATOM 694 C CA . GLN A 1 92 ? -8.019 5.106 12.747 1.00 64.44 92 GLN A CA 1
ATOM 695 C C . GLN A 1 92 ? -9.457 5.624 12.875 1.00 64.44 92 GLN A C 1
ATOM 697 O O . GLN A 1 92 ? -9.990 5.675 13.978 1.00 64.44 92 GLN A O 1
ATOM 702 N N . ALA A 1 93 ? -10.144 5.876 11.754 1.00 69.25 93 ALA A N 1
ATOM 703 C CA . ALA A 1 93 ? -11.553 6.277 11.776 1.00 69.25 93 ALA A CA 1
ATOM 704 C C . ALA A 1 93 ? -12.467 5.210 12.415 1.00 69.25 93 ALA A C 1
ATOM 706 O O . ALA A 1 93 ? -13.423 5.536 13.124 1.00 69.25 93 ALA A O 1
ATOM 707 N N . SER A 1 94 ? -12.165 3.924 12.203 1.00 74.88 94 SER A N 1
ATOM 708 C CA . SER A 1 94 ? -12.899 2.818 12.830 1.00 74.88 94 SER A CA 1
ATOM 709 C C . SER A 1 94 ? -12.641 2.727 14.337 1.00 74.88 94 SER A C 1
ATOM 711 O O . SER A 1 94 ? -13.569 2.451 15.095 1.00 74.88 94 SER A O 1
ATOM 713 N N . LEU A 1 95 ? -11.409 2.987 14.785 1.00 83.25 95 LEU A N 1
ATOM 714 C CA . LEU A 1 95 ? -11.042 3.029 16.201 1.00 83.25 95 LEU A CA 1
ATOM 715 C C . LEU A 1 95 ? -11.692 4.219 16.909 1.00 83.25 95 LEU A C 1
ATOM 717 O O . LEU A 1 95 ? -12.278 4.030 17.971 1.00 83.25 95 LEU A O 1
ATOM 721 N N . ASP A 1 96 ? -11.684 5.402 16.300 1.00 86.56 96 ASP A N 1
ATOM 722 C CA . ASP A 1 96 ? -12.347 6.589 16.850 1.00 86.56 96 ASP A CA 1
ATOM 723 C C . ASP A 1 96 ? -13.862 6.378 16.971 1.00 86.56 96 ASP A C 1
ATOM 725 O O . ASP A 1 96 ? -14.470 6.700 17.995 1.00 86.56 96 ASP A O 1
ATOM 729 N N . THR A 1 97 ? -14.476 5.747 15.966 1.00 87.38 97 THR A N 1
ATOM 730 C CA . THR A 1 97 ? -15.898 5.378 16.009 1.00 87.38 97 THR A CA 1
ATOM 731 C C . THR A 1 97 ? -16.179 4.353 17.111 1.00 87.38 97 THR A C 1
ATOM 733 O O . THR A 1 97 ? -17.177 4.469 17.825 1.00 87.38 97 THR A O 1
ATOM 736 N N . ALA A 1 98 ? -15.300 3.362 17.291 1.00 88.38 98 ALA A N 1
ATOM 737 C CA . ALA A 1 98 ? -15.429 2.371 18.355 1.00 88.38 98 ALA A CA 1
ATOM 738 C C . ALA A 1 98 ? -15.288 3.007 19.747 1.00 88.38 98 ALA A C 1
ATOM 740 O O . ALA A 1 98 ? -16.083 2.705 20.633 1.00 88.38 98 ALA A O 1
ATOM 741 N N . ILE A 1 99 ? -14.339 3.927 19.936 1.00 90.88 99 ILE A N 1
ATOM 742 C CA . ILE A 1 99 ? -14.162 4.675 21.189 1.00 90.88 99 ILE A CA 1
ATOM 743 C C . ILE A 1 99 ? -15.409 5.507 21.492 1.00 90.88 99 ILE A C 1
ATOM 745 O O . ILE A 1 99 ? -15.918 5.460 22.612 1.00 90.88 99 ILE A O 1
ATOM 749 N N . LEU A 1 100 ? -15.945 6.216 20.495 1.00 92.50 100 LEU A N 1
ATOM 750 C CA . LEU A 1 100 ? -17.169 6.997 20.653 1.00 92.50 100 LEU A CA 1
ATOM 751 C C . LEU A 1 100 ? -18.365 6.107 21.019 1.00 92.50 100 LEU A C 1
ATOM 753 O O . LEU A 1 100 ? -19.167 6.467 21.882 1.00 92.50 100 LEU A O 1
ATOM 757 N N . LEU A 1 101 ? -18.492 4.932 20.402 1.00 91.25 101 LEU A N 1
ATOM 758 C CA . LEU A 1 101 ? -19.545 3.975 20.735 1.00 91.25 101 LEU A CA 1
ATOM 759 C C . LEU A 1 101 ? -19.388 3.435 22.164 1.00 91.25 101 LEU A C 1
ATOM 761 O O . LEU A 1 101 ? -20.368 3.393 22.904 1.00 91.25 101 LEU A O 1
ATOM 765 N N . LEU A 1 102 ? -18.172 3.066 22.575 1.00 90.75 102 LEU A N 1
ATOM 766 C CA . LEU A 1 102 ? -17.888 2.584 23.929 1.00 90.75 102 LEU A CA 1
ATOM 767 C C . LEU A 1 102 ? -18.162 3.659 24.987 1.00 90.75 102 LEU A C 1
ATOM 769 O O . LEU A 1 102 ? -18.739 3.343 26.025 1.00 90.75 102 LEU A O 1
ATOM 773 N N . ALA A 1 103 ? -17.816 4.919 24.714 1.00 90.25 103 ALA A N 1
ATOM 774 C CA . ALA A 1 103 ? -18.133 6.042 25.592 1.00 90.25 103 ALA A CA 1
ATOM 775 C C . ALA A 1 103 ? -19.653 6.224 25.745 1.00 90.25 103 ALA A C 1
ATOM 777 O O . ALA A 1 103 ? -20.156 6.308 26.863 1.00 90.25 103 ALA A O 1
ATOM 778 N N . ASN A 1 104 ? -20.401 6.176 24.637 1.00 88.81 104 ASN A N 1
ATOM 779 C CA . ASN A 1 104 ? -21.864 6.247 24.666 1.00 88.81 104 ASN A CA 1
ATOM 780 C C . ASN A 1 104 ? -22.503 5.077 25.429 1.00 88.81 104 ASN A C 1
ATOM 782 O O . ASN A 1 104 ? -23.499 5.267 26.128 1.00 88.81 104 ASN A O 1
ATOM 786 N N . ILE A 1 105 ? -21.954 3.867 25.296 1.00 88.06 105 ILE A N 1
ATOM 787 C CA . ILE A 1 105 ? -22.412 2.703 26.058 1.00 88.06 105 ILE A CA 1
ATOM 788 C C . ILE A 1 105 ? -22.129 2.925 27.546 1.00 88.06 105 ILE A C 1
ATOM 790 O O . ILE A 1 105 ? -23.048 2.803 28.346 1.00 88.06 105 ILE A O 1
ATOM 794 N N . ALA A 1 106 ? -20.912 3.324 27.918 1.00 84.19 106 ALA A N 1
ATOM 795 C CA . ALA A 1 106 ? -20.543 3.568 29.311 1.00 84.19 106 ALA A CA 1
ATOM 796 C C . ALA A 1 106 ? -21.413 4.648 29.980 1.00 84.19 106 ALA A C 1
ATOM 798 O O . ALA A 1 106 ? -21.817 4.476 31.128 1.00 84.19 106 ALA A O 1
ATOM 799 N N . GLU A 1 107 ? -21.758 5.725 29.268 1.00 85.00 107 GLU A N 1
ATOM 800 C CA . GLU A 1 107 ? -22.648 6.775 29.783 1.00 85.00 107 GLU A CA 1
ATOM 801 C C . GLU A 1 107 ? -24.103 6.316 29.943 1.00 85.00 107 GLU A C 1
ATOM 803 O O . GLU A 1 107 ? -24.797 6.756 30.860 1.00 85.00 107 GLU A O 1
ATOM 808 N N . LYS A 1 108 ? -24.588 5.442 29.052 1.00 80.38 108 LYS A N 1
ATOM 809 C CA . LYS A 1 108 ? -25.975 4.948 29.070 1.00 80.38 108 LYS A CA 1
ATOM 810 C C . LYS A 1 108 ? -26.155 3.661 29.872 1.00 80.38 108 LYS A C 1
ATOM 812 O O . LYS A 1 108 ? -27.289 3.207 30.032 1.00 80.38 108 LYS A O 1
ATOM 817 N N . MET A 1 109 ? -25.077 3.059 30.366 1.00 80.44 109 MET A N 1
ATOM 818 C CA . MET A 1 109 ? -25.155 1.873 31.206 1.00 80.44 109 MET A CA 1
ATOM 819 C C . MET A 1 109 ? -25.716 2.225 32.581 1.00 80.44 109 MET A C 1
ATOM 821 O O . MET A 1 109 ? -25.314 3.189 33.234 1.00 80.44 109 MET A O 1
ATOM 825 N N . ALA A 1 110 ? -26.653 1.399 33.040 1.00 77.94 110 ALA A N 1
ATOM 826 C CA . ALA A 1 110 ? -27.131 1.474 34.405 1.00 77.94 110 ALA A CA 1
ATOM 827 C C . ALA A 1 110 ? -25.967 1.188 35.364 1.00 77.94 110 ALA A C 1
ATOM 829 O O . ALA A 1 110 ? -25.158 0.292 35.122 1.00 77.94 110 ALA A O 1
ATOM 830 N N . ARG A 1 111 ? -25.870 1.944 36.460 1.00 79.00 111 ARG A N 1
ATOM 831 C CA . ARG A 1 111 ? -24.842 1.712 37.480 1.00 79.00 111 ARG A CA 1
ATOM 832 C C . ARG A 1 111 ? -25.043 0.323 38.082 1.00 79.00 111 ARG A C 1
ATOM 834 O O . ARG A 1 111 ? -26.082 0.083 38.688 1.00 79.00 111 ARG A O 1
ATOM 841 N N . LEU A 1 112 ? -24.074 -0.572 37.911 1.00 80.31 112 LEU A N 1
ATOM 842 C CA . LEU A 1 112 ? -24.084 -1.910 38.503 1.00 80.31 112 LEU A CA 1
ATOM 843 C C . LEU A 1 112 ? -23.215 -1.934 39.773 1.00 80.31 112 LEU A C 1
ATOM 845 O O . LEU A 1 112 ? -22.143 -1.333 39.810 1.00 80.31 112 LEU A O 1
ATOM 849 N N . ASP A 1 113 ? -23.701 -2.597 40.823 1.00 81.88 113 ASP A N 1
ATOM 850 C CA . ASP A 1 113 ? -22.938 -2.970 42.027 1.00 81.88 113 ASP A CA 1
ATOM 851 C C . ASP A 1 113 ? -22.006 -4.168 41.732 1.00 81.88 113 ASP A C 1
ATOM 853 O O . ASP A 1 113 ? -22.182 -4.864 40.738 1.00 81.88 113 ASP A O 1
ATOM 857 N N . VAL A 1 114 ? -21.067 -4.465 42.636 1.00 82.69 114 VAL A N 1
ATOM 858 C CA . VAL A 1 114 ? -20.105 -5.590 42.623 1.00 82.69 114 VAL A CA 1
ATOM 859 C C . VAL A 1 114 ? -20.765 -6.964 42.423 1.00 82.69 114 VAL A C 1
ATOM 861 O O . VAL A 1 114 ? -20.104 -7.923 42.045 1.00 82.69 114 VAL A O 1
ATOM 864 N N . ASN A 1 115 ? -22.072 -7.065 42.662 1.00 85.81 115 ASN A N 1
ATOM 865 C CA . ASN A 1 115 ? -22.863 -8.280 42.462 1.00 85.81 115 ASN A CA 1
ATOM 866 C C . ASN A 1 115 ? -23.756 -8.220 41.204 1.00 85.81 115 ASN A C 1
ATOM 868 O O . ASN A 1 115 ? -24.800 -8.866 41.184 1.00 85.81 115 ASN A O 1
ATOM 872 N N . ASP A 1 116 ? -23.417 -7.389 40.213 1.00 80.25 116 ASP A N 1
ATOM 873 C CA . ASP A 1 116 ? -24.163 -7.189 38.958 1.00 80.25 116 ASP A CA 1
ATOM 874 C C . ASP A 1 116 ? -25.628 -6.751 39.146 1.00 80.25 116 ASP A C 1
ATOM 876 O O . ASP A 1 116 ? -26.522 -7.070 38.359 1.00 80.25 116 ASP A O 1
ATOM 880 N N . ARG A 1 117 ? -25.905 -5.984 40.206 1.00 80.25 117 ARG A N 1
ATOM 881 C CA . ARG A 1 117 ? -27.246 -5.445 40.489 1.00 80.25 117 ARG A CA 1
ATOM 882 C C . ARG A 1 117 ? -27.333 -3.984 40.081 1.00 80.25 117 ARG A C 1
ATOM 884 O O . ARG A 1 117 ? -26.461 -3.199 40.432 1.00 80.25 117 ARG A O 1
ATOM 891 N N . MET A 1 118 ? -28.417 -3.606 39.410 1.00 83.25 118 MET A N 1
ATOM 892 C CA . MET A 1 118 ? -28.688 -2.213 39.055 1.00 83.25 118 MET A CA 1
ATOM 893 C C . MET A 1 118 ? -28.947 -1.360 40.305 1.00 83.25 118 MET A C 1
ATOM 895 O O . MET A 1 118 ? -29.879 -1.618 41.066 1.00 83.25 118 MET A O 1
ATOM 899 N N . ALA A 1 119 ? -28.139 -0.321 40.494 1.00 73.50 119 ALA A N 1
ATOM 900 C CA . ALA A 1 119 ? -28.303 0.677 41.535 1.00 73.50 119 ALA A CA 1
ATOM 901 C C . ALA A 1 119 ? -29.375 1.691 41.113 1.00 73.50 119 ALA A C 1
ATOM 903 O O . ALA A 1 119 ? -29.176 2.494 40.202 1.00 73.50 119 ALA A O 1
ATOM 904 N N . VAL A 1 120 ? -30.516 1.662 41.796 1.00 73.31 120 VAL A N 1
ATOM 905 C CA . VAL A 1 120 ? -31.584 2.655 41.653 1.00 73.31 120 VAL A CA 1
ATOM 906 C C . VAL A 1 120 ? -31.477 3.610 42.838 1.00 73.31 120 VAL A C 1
ATOM 908 O O . VAL A 1 120 ? -31.664 3.195 43.979 1.00 73.31 120 VAL A O 1
ATOM 911 N N . ASN A 1 121 ? -31.144 4.878 42.588 1.00 70.88 121 ASN A N 1
ATOM 912 C CA . ASN A 1 121 ? -31.150 5.900 43.633 1.00 70.88 121 ASN A CA 1
ATOM 913 C C . ASN A 1 121 ? -32.582 6.422 43.792 1.00 70.88 121 ASN A C 1
ATOM 915 O O . ASN A 1 121 ? -33.134 6.980 42.846 1.00 70.88 121 ASN A O 1
ATOM 919 N N . ILE A 1 122 ? -33.192 6.219 44.958 1.00 69.88 122 ILE A N 1
ATOM 920 C CA . ILE A 1 122 ? -34.550 6.691 45.235 1.00 69.88 122 ILE A CA 1
ATOM 921 C C . ILE A 1 122 ? -34.444 7.886 46.179 1.00 69.88 122 ILE A C 1
ATOM 923 O O . ILE A 1 122 ? -34.198 7.717 47.369 1.00 69.88 122 ILE A O 1
ATOM 927 N N . GLU A 1 123 ? -34.605 9.099 45.642 1.00 68.81 123 GLU A N 1
ATOM 928 C CA . GLU A 1 123 ? -34.526 10.344 46.427 1.00 68.81 123 GLU A CA 1
ATOM 929 C C . GLU A 1 123 ? -35.643 10.453 47.475 1.00 68.81 123 GLU A C 1
ATOM 931 O O . GLU A 1 123 ? -35.451 11.090 48.504 1.00 68.81 123 GLU A O 1
ATOM 936 N N . THR A 1 124 ? -36.784 9.787 47.265 1.00 55.69 124 THR A N 1
ATOM 937 C CA . THR A 1 124 ? -37.846 9.594 48.267 1.00 55.69 124 THR A CA 1
ATOM 938 C C . THR A 1 124 ? -38.669 8.340 47.936 1.00 55.69 124 THR A C 1
ATOM 940 O O . THR A 1 124 ? -39.272 8.249 46.870 1.00 55.69 124 THR A O 1
ATOM 943 N N . GLY A 1 125 ? -38.683 7.348 48.835 1.00 57.53 125 GLY A N 1
ATOM 944 C CA . GLY A 1 125 ? -39.454 6.103 48.686 1.00 57.53 125 GLY A CA 1
ATOM 945 C C . GLY A 1 125 ? -38.620 4.829 48.873 1.00 57.53 125 GLY A C 1
ATOM 946 O O . GLY A 1 125 ? -37.453 4.760 48.504 1.00 57.53 125 GLY A O 1
ATOM 947 N N . SER A 1 126 ? -39.206 3.798 49.478 1.00 60.06 126 SER A N 1
ATOM 948 C CA . SER A 1 126 ? -38.584 2.472 49.569 1.00 60.06 126 SER A CA 1
ATOM 949 C C . SER A 1 126 ? -38.785 1.701 48.262 1.00 60.06 126 SER A C 1
ATOM 951 O O . SER A 1 126 ? -39.899 1.709 47.733 1.00 60.06 126 SER A O 1
ATOM 953 N N . VAL A 1 127 ? -37.775 0.949 47.797 1.00 57.34 127 VAL A N 1
ATOM 954 C CA . VAL A 1 127 ? -38.000 -0.147 46.836 1.00 57.34 127 VAL A CA 1
ATOM 955 C C . VAL A 1 127 ? -39.062 -1.051 47.452 1.00 57.34 127 VAL A C 1
ATOM 957 O O . VAL A 1 127 ? -38.854 -1.620 48.524 1.00 57.34 127 VAL A O 1
ATOM 960 N N . GLY A 1 128 ? -40.227 -1.133 46.815 1.00 54.41 128 GLY A N 1
ATOM 961 C CA . GLY A 1 128 ? -41.341 -1.939 47.279 1.00 54.41 128 GLY A CA 1
ATOM 962 C C . GLY A 1 128 ? -41.017 -3.432 47.251 1.00 54.41 128 GLY A C 1
ATOM 963 O O . GLY A 1 128 ? -41.499 -4.143 46.386 1.00 54.41 128 GLY A O 1
ATOM 964 N N . VAL A 1 129 ? -40.313 -3.929 48.271 1.00 52.09 129 VAL A N 1
ATOM 965 C CA . VAL A 1 129 ? -40.578 -5.272 48.827 1.00 52.09 129 VAL A CA 1
ATOM 966 C C . VAL A 1 129 ? -41.929 -5.264 49.583 1.00 52.09 129 VAL A C 1
ATOM 968 O O . VAL A 1 129 ? -42.433 -6.289 50.023 1.00 52.09 129 VAL A O 1
ATOM 971 N N . SER A 1 130 ? -42.556 -4.084 49.674 1.00 50.56 130 SER A N 1
ATOM 972 C CA . SER A 1 130 ? -43.882 -3.792 50.227 1.00 50.56 130 SER A CA 1
ATOM 973 C C . SER A 1 130 ? -45.069 -4.318 49.391 1.00 50.56 130 SER A C 1
ATOM 975 O O . SER A 1 130 ? -46.201 -4.277 49.859 1.00 50.56 130 SER A O 1
ATOM 977 N N . SER A 1 131 ? -44.872 -4.848 48.174 1.00 48.34 131 SER A N 1
ATOM 978 C CA . SER A 1 131 ? -45.996 -5.408 47.394 1.00 48.34 131 SER A CA 1
ATOM 979 C C . SER A 1 131 ? -46.304 -6.883 47.683 1.00 48.34 131 SER A C 1
ATOM 981 O O . SER A 1 131 ? -47.319 -7.382 47.198 1.00 48.34 131 SER A O 1
ATOM 983 N N . LEU A 1 132 ? -45.508 -7.574 48.515 1.00 50.00 132 LEU A N 1
ATOM 984 C CA . LEU A 1 132 ? -45.947 -8.813 49.163 1.00 50.00 132 LEU A CA 1
ATOM 985 C C . LEU A 1 132 ? -46.437 -8.477 50.585 1.00 50.00 132 LEU A C 1
ATOM 987 O O . LEU A 1 132 ? -45.612 -8.281 51.482 1.00 50.00 132 LEU A O 1
ATOM 991 N N . PRO A 1 133 ? -47.760 -8.436 50.836 1.00 52.47 133 PRO A N 1
ATOM 992 C CA . PRO A 1 133 ? -48.321 -8.069 52.142 1.00 52.47 133 PRO A CA 1
ATOM 993 C C . PRO A 1 133 ? -47.946 -9.034 53.283 1.00 52.47 133 PRO A C 1
ATOM 995 O O . PRO A 1 133 ? -48.298 -8.795 54.433 1.00 52.47 133 PRO A O 1
ATOM 998 N N . THR A 1 134 ? -47.227 -10.122 52.996 1.00 53.94 134 THR A N 1
ATOM 999 C CA . THR A 1 134 ? -46.806 -11.124 53.980 1.00 53.94 134 THR A CA 1
ATOM 1000 C C . THR A 1 134 ? -45.477 -10.818 54.673 1.00 53.94 134 THR A C 1
ATOM 1002 O O . THR A 1 134 ? -45.257 -11.351 55.757 1.00 53.94 134 THR A O 1
ATOM 1005 N N . LEU A 1 135 ? -44.598 -9.976 54.107 1.00 53.12 135 LEU A N 1
ATOM 1006 C CA . LEU A 1 135 ? -43.232 -9.797 54.636 1.00 53.12 135 LEU A CA 1
ATOM 1007 C C . LEU A 1 135 ? -42.934 -8.401 55.205 1.00 53.12 135 LEU A C 1
ATOM 1009 O O . LEU A 1 135 ? -42.006 -8.257 55.996 1.00 53.12 135 LEU A O 1
ATOM 1013 N N . ALA A 1 136 ? -43.749 -7.389 54.889 1.00 52.91 136 ALA A N 1
ATOM 1014 C CA . ALA A 1 136 ? -43.567 -6.016 55.377 1.00 52.91 136 ALA A CA 1
ATOM 1015 C C . ALA A 1 136 ? -43.682 -5.863 56.913 1.00 52.91 136 ALA A C 1
ATOM 1017 O O . ALA A 1 136 ? -43.227 -4.864 57.463 1.00 52.91 136 ALA A O 1
ATOM 1018 N N . ASN A 1 137 ? -44.234 -6.860 57.615 1.00 55.53 137 ASN A N 1
ATOM 1019 C CA . ASN A 1 137 ? -44.496 -6.794 59.058 1.00 55.53 137 ASN A CA 1
ATOM 1020 C C . ASN A 1 137 ? -43.538 -7.638 59.916 1.00 55.53 137 ASN A C 1
ATOM 1022 O O . ASN A 1 137 ? -43.742 -7.737 61.124 1.00 55.53 137 ASN A O 1
ATOM 1026 N N . VAL A 1 138 ? -42.514 -8.267 59.331 1.00 61.12 138 VAL A N 1
ATOM 1027 C CA . VAL A 1 138 ? -41.620 -9.174 60.067 1.00 61.12 138 VAL A CA 1
ATOM 1028 C C . VAL A 1 138 ? -40.197 -8.638 60.039 1.00 61.12 138 VAL A C 1
ATOM 1030 O O . VAL A 1 138 ? -39.403 -8.987 59.172 1.00 61.12 138 VAL A O 1
ATOM 1033 N N . THR A 1 139 ? -39.865 -7.774 60.995 1.00 58.06 139 THR A N 1
ATOM 1034 C CA . THR A 1 139 ? -38.511 -7.213 61.120 1.00 58.06 139 THR A CA 1
ATOM 1035 C C . THR A 1 139 ? -37.635 -7.960 62.128 1.00 58.06 139 THR A C 1
ATOM 1037 O O . THR A 1 139 ? -36.421 -7.948 61.965 1.00 58.06 139 THR A O 1
ATOM 1040 N N . THR A 1 140 ? -38.205 -8.712 63.078 1.00 57.72 140 THR A N 1
ATOM 1041 C CA . THR A 1 140 ? -37.506 -9.743 63.875 1.00 57.72 140 THR A CA 1
ATOM 1042 C C . THR A 1 140 ? -38.509 -10.764 64.442 1.00 57.72 140 THR A C 1
ATOM 1044 O O . THR A 1 140 ? -39.495 -10.385 65.068 1.00 57.72 140 THR A O 1
ATOM 1047 N N . VAL A 1 141 ? -38.266 -12.073 64.272 1.00 62.81 141 VAL A N 1
ATOM 1048 C CA . VAL A 1 141 ? -38.982 -13.132 65.021 1.00 62.81 141 VAL A CA 1
ATOM 1049 C C . VAL A 1 141 ? -38.043 -13.664 66.088 1.00 62.81 141 VAL A C 1
ATOM 1051 O O . VAL A 1 141 ? -37.241 -14.553 65.825 1.00 62.81 141 VAL A O 1
ATOM 1054 N N . ALA A 1 142 ? -38.119 -13.097 67.288 1.00 60.72 142 ALA A N 1
ATOM 1055 C CA . ALA A 1 142 ? -37.351 -13.615 68.416 1.00 60.72 142 ALA A CA 1
ATOM 1056 C C . ALA A 1 142 ? -38.171 -14.619 69.243 1.00 60.72 142 ALA A C 1
ATOM 1058 O O . ALA A 1 142 ? -37.636 -15.644 69.656 1.00 60.72 142 ALA A O 1
ATOM 1059 N N . THR A 1 143 ? -39.478 -14.399 69.444 1.00 57.50 143 THR A N 1
ATOM 1060 C CA . THR A 1 143 ? -40.408 -15.379 70.041 1.00 57.50 143 THR A CA 1
ATOM 1061 C C . THR A 1 143 ? -41.855 -14.949 69.771 1.00 57.50 143 THR A C 1
ATOM 1063 O O . THR A 1 143 ? -42.225 -13.823 70.094 1.00 57.50 143 THR A O 1
ATOM 1066 N N . VAL A 1 144 ? -42.690 -15.822 69.197 1.00 61.38 144 VAL A N 1
ATOM 1067 C CA . VAL A 1 144 ? -44.139 -15.575 69.076 1.00 61.38 144 VAL A CA 1
ATOM 1068 C C . VAL A 1 144 ? -44.800 -16.023 70.374 1.00 61.38 144 VAL A C 1
ATOM 1070 O O . VAL A 1 144 ? -44.914 -17.219 70.624 1.00 61.38 144 VAL A O 1
ATOM 1073 N N . THR A 1 145 ? -45.215 -15.081 71.216 1.00 59.12 145 THR A N 1
ATOM 1074 C CA . THR A 1 145 ? -45.856 -15.399 72.503 1.00 59.12 145 THR A CA 1
ATOM 1075 C C . THR A 1 145 ? -47.383 -15.450 72.425 1.00 59.12 145 THR A C 1
ATOM 1077 O O . THR A 1 145 ? -48.007 -15.995 73.329 1.00 59.12 145 THR A O 1
ATOM 1080 N N . THR A 1 146 ? -48.016 -14.940 71.361 1.00 57.44 146 THR A N 1
ATOM 1081 C CA . THR A 1 146 ? -49.474 -15.054 71.146 1.00 57.44 146 THR A CA 1
ATOM 1082 C C . THR A 1 146 ? -49.849 -14.888 69.669 1.00 57.44 146 THR A C 1
ATOM 1084 O O . THR A 1 146 ? -49.342 -14.003 68.986 1.00 57.44 146 THR A O 1
ATOM 1087 N N . VAL A 1 147 ? -50.765 -15.731 69.176 1.00 60.31 147 VAL A N 1
ATOM 1088 C CA . VAL A 1 147 ? -51.349 -15.662 67.823 1.00 60.31 147 VAL A CA 1
ATOM 1089 C C . VAL A 1 147 ? -52.849 -15.433 67.974 1.00 60.31 147 VAL A C 1
ATOM 1091 O O . VAL A 1 147 ? -53.551 -16.298 68.484 1.00 60.31 147 VAL A O 1
ATOM 1094 N N . SER A 1 148 ? -53.346 -14.268 67.555 1.00 62.03 148 SER A N 1
ATOM 1095 C CA . SER A 1 148 ? -54.727 -13.853 67.857 1.00 62.03 148 SER A CA 1
ATOM 1096 C C . SER A 1 148 ? -55.778 -14.338 66.848 1.00 62.03 148 SER A C 1
ATOM 1098 O O . SER A 1 148 ? -56.950 -14.394 67.197 1.00 62.03 148 SER A O 1
ATOM 1100 N N . ASN A 1 149 ? -55.398 -14.686 65.610 1.00 57.47 149 ASN A N 1
ATOM 1101 C CA . ASN A 1 149 ? -56.354 -14.860 64.501 1.00 57.47 149 ASN A CA 1
ATOM 1102 C C . ASN A 1 149 ? -56.161 -16.170 63.715 1.00 57.47 149 ASN A C 1
ATOM 1104 O O . ASN A 1 149 ? -56.136 -16.159 62.487 1.00 57.47 149 ASN A O 1
ATOM 1108 N N . LEU A 1 150 ? -56.036 -17.311 64.398 1.00 59.75 150 LEU A N 1
ATOM 1109 C CA . LEU A 1 150 ? -56.174 -18.617 63.743 1.00 59.75 150 LEU A CA 1
ATOM 1110 C C . LEU A 1 150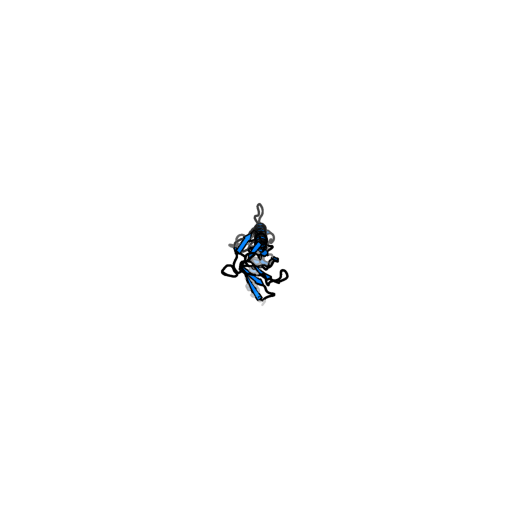 ? -57.328 -19.391 64.388 1.00 59.75 150 LEU A C 1
ATOM 1112 O O . LEU A 1 150 ? -57.181 -19.971 65.463 1.00 59.75 150 LEU A O 1
ATOM 1116 N N . THR A 1 151 ? -58.477 -19.428 63.710 1.00 56.66 151 THR A N 1
ATOM 1117 C CA . THR A 1 151 ? -59.691 -20.152 64.136 1.00 56.66 151 THR A CA 1
ATOM 1118 C C . THR A 1 151 ? -59.418 -21.627 64.475 1.00 56.66 151 THR A C 1
ATOM 1120 O O . THR A 1 151 ? -60.097 -22.198 65.321 1.00 56.66 151 THR A O 1
ATOM 1123 N N . ASN A 1 152 ? -58.364 -22.222 63.905 1.00 55.19 152 ASN A N 1
ATOM 1124 C CA . ASN A 1 152 ? -57.982 -23.620 64.124 1.00 55.19 152 ASN A CA 1
ATOM 1125 C C . ASN A 1 152 ? -57.087 -23.867 65.363 1.00 55.19 152 ASN A C 1
ATOM 1127 O O . ASN A 1 152 ? -56.863 -25.021 65.713 1.00 55.19 152 ASN A O 1
ATOM 1131 N N . LEU A 1 153 ? -56.586 -22.825 66.044 1.00 57.78 153 LEU A N 1
ATOM 1132 C CA . LEU A 1 153 ? -55.798 -22.941 67.290 1.00 57.78 153 LEU A CA 1
ATOM 1133 C C . LEU A 1 153 ? -56.620 -22.666 68.559 1.00 57.78 153 LEU A C 1
ATOM 1135 O O . LEU A 1 153 ? -56.210 -23.069 69.648 1.00 57.78 153 LEU A O 1
ATOM 1139 N N . ASN A 1 154 ? -57.813 -22.071 68.428 1.00 54.66 154 ASN A N 1
ATOM 1140 C CA . ASN A 1 154 ? -58.740 -21.836 69.547 1.00 54.66 154 ASN A CA 1
ATOM 1141 C C . ASN A 1 154 ? -59.245 -23.146 70.198 1.00 54.66 154 ASN A C 1
ATOM 1143 O O . ASN A 1 154 ? -59.881 -23.130 71.247 1.00 54.66 154 ASN A O 1
ATOM 1147 N N . ASN A 1 155 ? -58.931 -24.298 69.596 1.00 57.06 155 ASN A N 1
ATOM 1148 C CA . ASN A 1 155 ? -59.272 -25.612 70.130 1.00 57.06 155 ASN A CA 1
ATOM 1149 C C . ASN A 1 155 ? -58.203 -26.213 71.067 1.00 57.06 155 ASN A C 1
ATOM 1151 O O . ASN A 1 155 ? -58.444 -27.268 71.642 1.00 57.06 155 ASN A O 1
ATOM 1155 N N . PHE A 1 156 ? -57.037 -25.569 71.234 1.00 58.00 156 PHE A N 1
ATOM 1156 C CA . PHE A 1 156 ? -55.957 -26.069 72.105 1.00 58.00 156 PHE A CA 1
ATOM 1157 C C . PHE A 1 156 ? -55.620 -25.159 73.294 1.00 58.00 156 PHE A C 1
ATOM 1159 O O . PHE A 1 156 ? -54.893 -25.579 74.191 1.00 58.00 156 PHE A O 1
ATOM 1166 N N . SER A 1 157 ? -56.151 -23.936 73.355 1.00 58.72 157 SER A N 1
ATOM 1167 C CA . SER A 1 157 ? -55.880 -23.021 74.467 1.00 58.72 157 SER A CA 1
ATOM 1168 C C . SER A 1 157 ? -57.037 -22.044 74.688 1.00 58.72 157 SER A C 1
ATOM 1170 O O . SER A 1 157 ? -57.186 -21.062 73.972 1.00 58.72 157 SER A O 1
ATOM 1172 N N . GLY A 1 158 ? -57.860 -22.317 75.702 1.00 57.50 158 GLY A N 1
ATOM 1173 C CA . GLY A 1 158 ? -58.560 -21.261 76.444 1.00 57.50 158 GLY A CA 1
ATOM 1174 C C . GLY A 1 158 ? -59.911 -20.745 75.933 1.00 57.50 158 GLY A C 1
ATOM 1175 O O . GLY A 1 158 ? -60.460 -19.855 76.573 1.00 57.50 158 GLY A O 1
ATOM 1176 N N . GLY A 1 159 ? -60.494 -21.287 74.860 1.00 58.06 159 GLY A N 1
ATOM 1177 C CA . GLY A 1 159 ? -61.736 -20.740 74.285 1.00 58.06 159 GLY A CA 1
ATOM 1178 C C . GLY A 1 159 ? -63.055 -21.074 75.002 1.00 58.06 159 GLY A C 1
ATOM 1179 O O . GLY A 1 159 ? -64.029 -20.344 74.844 1.00 58.06 159 GLY A O 1
ATOM 1180 N N . ASN A 1 160 ? -63.133 -22.150 75.793 1.00 59.06 160 ASN A N 1
ATOM 1181 C CA . ASN A 1 160 ? -64.327 -22.457 76.591 1.00 59.06 160 ASN A CA 1
ATOM 1182 C C . ASN A 1 160 ? -63.975 -23.366 77.781 1.00 59.06 160 ASN A C 1
ATOM 1184 O O . ASN A 1 160 ? -64.135 -24.582 77.725 1.00 59.06 160 ASN A O 1
ATOM 1188 N N . ALA A 1 161 ? -63.460 -22.780 78.864 1.00 55.16 161 ALA A N 1
ATOM 1189 C CA . ALA A 1 161 ? -63.220 -23.493 80.122 1.00 55.16 161 ALA A CA 1
ATOM 1190 C C . ALA A 1 161 ? -64.503 -23.702 80.954 1.00 55.16 161 ALA A C 1
ATOM 1192 O O . ALA A 1 161 ? -64.454 -24.363 81.986 1.00 55.16 161 ALA A O 1
ATOM 1193 N N . ALA A 1 162 ? -65.655 -23.171 80.526 1.00 57.62 162 ALA A N 1
ATOM 1194 C CA . ALA A 1 162 ? -66.906 -23.274 81.276 1.00 57.62 162 ALA A CA 1
ATOM 1195 C C . ALA A 1 162 ? -67.441 -24.719 81.442 1.00 57.62 162 ALA A C 1
ATOM 1197 O O . ALA A 1 162 ? -67.890 -25.047 82.539 1.00 57.62 162 ALA A O 1
ATOM 1198 N N . PRO A 1 163 ? -67.374 -25.619 80.438 1.00 64.56 163 PRO A N 1
ATOM 1199 C CA . PRO A 1 163 ? -67.844 -26.994 80.602 1.00 64.56 163 PRO A CA 1
ATOM 1200 C C . PRO A 1 163 ? -66.787 -27.951 81.184 1.00 64.56 163 PRO A C 1
ATOM 1202 O O . PRO A 1 163 ? -67.139 -29.055 81.590 1.00 64.56 163 PRO A O 1
ATOM 1205 N N . LEU A 1 164 ? -65.506 -27.568 81.273 1.00 68.69 164 LEU A N 1
ATOM 1206 C CA . LEU A 1 164 ? -64.433 -28.437 81.790 1.00 68.69 164 LEU A CA 1
ATOM 1207 C C . LEU A 1 164 ? -64.672 -28.889 83.245 1.00 68.69 164 LEU A C 1
ATOM 1209 O O . LEU A 1 164 ? -64.629 -30.094 83.489 1.00 68.69 164 LEU A O 1
ATOM 1213 N N . PRO A 1 165 ? -65.013 -27.996 84.197 1.00 70.38 165 PRO A N 1
ATOM 1214 C CA . PRO A 1 165 ? -65.361 -28.399 85.559 1.00 70.38 165 PRO A CA 1
ATOM 1215 C C . PRO A 1 165 ? -66.580 -29.325 85.611 1.00 70.38 16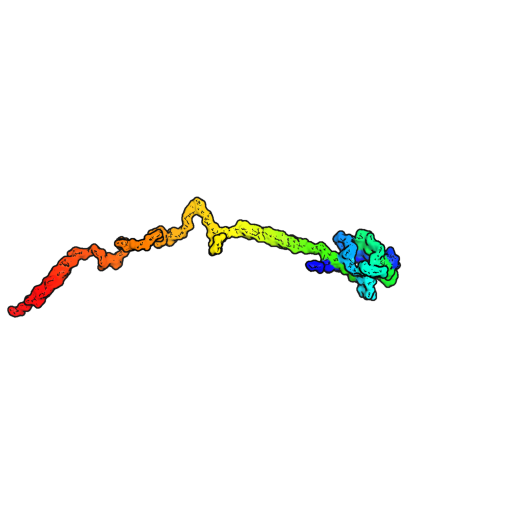5 PRO A C 1
ATOM 1217 O O . PRO A 1 165 ? -66.597 -30.272 86.391 1.00 70.38 165 PRO A O 1
ATOM 1220 N N . TYR A 1 166 ? -67.574 -29.095 84.747 1.00 73.31 166 TYR A N 1
ATOM 1221 C CA . TYR A 1 166 ? -68.768 -29.937 84.654 1.00 73.31 166 TYR A CA 1
ATOM 1222 C C . TYR A 1 166 ? -68.432 -31.347 84.142 1.00 73.31 166 TYR A C 1
ATOM 1224 O O . TYR A 1 166 ? -68.812 -32.344 84.755 1.00 73.31 166 TYR A O 1
ATOM 1232 N N . HIS A 1 167 ? -67.647 -31.452 83.067 1.00 71.81 167 HIS A N 1
ATOM 1233 C CA . HIS A 1 167 ? -67.211 -32.743 82.535 1.00 71.81 167 HIS A CA 1
ATOM 1234 C C . HIS A 1 167 ? -66.274 -33.483 83.499 1.00 71.81 167 HIS A C 1
ATOM 1236 O O . HIS A 1 167 ? -66.426 -34.689 83.681 1.00 71.81 167 HIS A O 1
ATOM 1242 N N . MET A 1 168 ? -65.361 -32.779 84.174 1.00 76.81 168 MET A N 1
ATOM 1243 C CA . MET A 1 168 ? -64.494 -33.375 85.197 1.00 76.81 168 MET A CA 1
ATOM 1244 C C . MET A 1 168 ? -65.281 -33.839 86.426 1.00 76.81 168 MET A C 1
ATOM 1246 O O . MET A 1 168 ? -64.973 -34.895 86.973 1.00 76.81 168 MET A O 1
ATOM 1250 N N . SER A 1 169 ? -66.317 -33.102 86.836 1.00 75.62 169 SER A N 1
ATOM 1251 C CA . SER A 1 169 ? -67.202 -33.506 87.933 1.00 75.62 169 SER A CA 1
ATOM 1252 C C . SER A 1 169 ? -67.974 -34.784 87.590 1.00 75.62 169 SER A C 1
ATOM 1254 O O . SER A 1 169 ? -68.006 -35.710 88.401 1.00 75.62 169 SER A O 1
ATOM 1256 N N . ASN A 1 170 ? -68.496 -34.897 86.365 1.00 76.62 170 ASN A N 1
ATOM 1257 C CA . ASN A 1 170 ? -69.184 -36.107 85.909 1.00 76.62 170 ASN A CA 1
ATOM 1258 C C . ASN A 1 170 ? -68.243 -37.318 85.782 1.00 76.62 170 ASN A C 1
ATOM 1260 O O . ASN A 1 170 ? -68.625 -38.422 86.163 1.00 76.62 170 ASN A O 1
ATOM 1264 N N . ILE A 1 171 ? -67.005 -37.129 85.307 1.00 80.75 171 ILE A N 1
ATOM 1265 C CA . ILE A 1 171 ? -65.995 -38.204 85.263 1.00 80.75 171 ILE A CA 1
ATOM 1266 C C . ILE A 1 171 ? -65.602 -38.630 86.683 1.00 80.75 171 ILE A C 1
ATOM 1268 O O . ILE A 1 171 ? -65.529 -39.823 86.972 1.00 80.75 171 ILE A O 1
ATOM 1272 N N . GLY A 1 172 ? -65.401 -37.669 87.587 1.00 78.75 172 GLY A N 1
ATOM 1273 C CA . GLY A 1 172 ? -65.092 -37.940 88.989 1.00 78.75 172 GLY A CA 1
ATOM 1274 C C . GLY A 1 172 ? -66.198 -38.724 89.693 1.00 78.75 172 GLY A C 1
ATOM 1275 O O . GLY A 1 172 ? -65.894 -39.612 90.478 1.00 78.75 172 GLY A O 1
ATOM 1276 N N . ALA A 1 173 ? -67.468 -38.469 89.371 1.00 77.88 173 ALA A N 1
ATOM 1277 C CA . ALA A 1 173 ? -68.614 -39.185 89.933 1.00 77.88 173 ALA A CA 1
ATOM 1278 C C . ALA A 1 173 ? -68.911 -40.544 89.260 1.00 77.88 173 ALA A C 1
ATOM 1280 O O . ALA A 1 173 ? -69.719 -41.311 89.779 1.00 77.88 173 ALA A O 1
ATOM 1281 N N . ALA A 1 174 ? -68.256 -40.888 88.142 1.00 77.75 174 ALA A N 1
ATOM 1282 C CA . ALA A 1 174 ? -68.528 -42.121 87.391 1.00 77.75 174 ALA A CA 1
ATOM 1283 C C . ALA A 1 174 ? -68.316 -43.403 88.217 1.00 77.75 174 ALA A C 1
ATOM 1285 O O . ALA A 1 174 ? -69.050 -44.375 88.054 1.00 77.75 174 ALA A O 1
ATOM 1286 N N . HIS A 1 175 ? -67.352 -43.398 89.144 1.00 76.50 175 HIS A N 1
ATOM 1287 C CA . HIS A 1 175 ? -67.124 -44.536 90.039 1.00 76.50 175 HIS A CA 1
ATOM 1288 C C . HIS A 1 175 ? -68.281 -44.761 91.024 1.00 76.50 175 HIS A C 1
ATOM 1290 O O . HIS A 1 175 ? -68.534 -45.901 91.391 1.00 76.50 175 HIS A O 1
ATOM 1296 N N . ILE A 1 176 ? -69.005 -43.703 91.410 1.00 77.56 176 ILE A N 1
ATOM 1297 C CA . ILE A 1 176 ? -70.180 -43.796 92.286 1.00 77.56 176 ILE A CA 1
ATOM 1298 C C . ILE A 1 176 ? -71.355 -44.374 91.497 1.00 77.56 176 ILE A C 1
ATOM 1300 O O . ILE A 1 176 ? -72.016 -45.293 91.967 1.00 77.56 176 ILE A O 1
ATOM 1304 N N . TYR A 1 177 ? -71.582 -43.893 90.269 1.00 75.31 177 TYR A N 1
ATOM 1305 C CA . TYR A 1 177 ? -72.658 -44.406 89.415 1.00 75.31 177 TYR A CA 1
ATOM 1306 C C . TYR A 1 177 ? -72.471 -45.884 89.043 1.00 75.31 177 TYR A C 1
ATOM 1308 O O . TYR A 1 177 ? -73.449 -46.622 89.002 1.00 75.31 177 TYR A O 1
ATOM 1316 N N . ASN A 1 178 ? -71.230 -46.336 88.844 1.00 71.88 178 ASN A N 1
ATOM 1317 C CA . ASN A 1 178 ? -70.925 -47.740 88.547 1.00 71.88 178 ASN A CA 1
ATOM 1318 C C . ASN A 1 178 ? -70.994 -48.673 89.772 1.00 71.88 178 ASN A C 1
ATOM 1320 O O . ASN A 1 178 ? -70.888 -49.883 89.601 1.00 71.88 178 ASN A O 1
ATOM 1324 N N . GLN A 1 179 ? -71.141 -48.140 90.989 1.00 70.69 179 GLN A N 1
ATOM 1325 C CA . GLN A 1 179 ? -71.272 -48.925 92.226 1.00 70.69 179 GLN A CA 1
ATOM 1326 C C . GLN A 1 179 ? -72.729 -49.105 92.679 1.00 70.69 179 GLN A C 1
ATOM 1328 O O . GLN A 1 179 ? -72.980 -49.799 93.662 1.00 70.69 179 GLN A O 1
ATOM 1333 N N . ILE A 1 180 ? -73.695 -48.504 91.976 1.00 74.69 180 ILE A N 1
ATOM 1334 C CA . ILE A 1 180 ? -75.122 -48.728 92.223 1.00 74.69 180 ILE A CA 1
ATOM 1335 C C . ILE A 1 180 ? -75.539 -49.998 91.463 1.00 74.69 180 ILE A C 1
ATOM 1337 O O . ILE A 1 180 ? -76.069 -49.931 90.355 1.00 74.69 180 ILE A O 1
ATOM 1341 N N . GLU A 1 181 ? -75.274 -51.171 92.039 1.00 65.88 181 GLU A N 1
ATOM 1342 C CA . GLU A 1 181 ? -75.922 -52.416 91.612 1.00 65.88 181 GLU A CA 1
ATOM 1343 C C . GLU A 1 181 ? -77.353 -52.426 92.167 1.00 65.88 181 GLU A C 1
ATOM 1345 O O . GLU A 1 181 ? -77.567 -52.373 93.378 1.00 65.88 181 GLU A O 1
ATOM 1350 N N . PHE A 1 182 ? -78.354 -52.456 91.286 1.00 64.81 182 PHE A N 1
ATOM 1351 C CA . PHE A 1 182 ? -79.737 -52.691 91.694 1.00 64.81 182 PHE A CA 1
ATOM 1352 C C . PHE A 1 182 ? -79.910 -54.191 91.968 1.00 64.81 182 PHE A C 1
ATOM 1354 O O . PHE A 1 182 ? -80.217 -54.950 91.048 1.00 64.81 182 PHE A O 1
ATOM 1361 N N . SER A 1 183 ? -79.683 -54.608 93.218 1.00 56.62 183 SER A N 1
ATOM 1362 C CA . SER A 1 183 ? -80.086 -55.916 93.757 1.00 56.62 183 SER A CA 1
ATOM 1363 C C . SER A 1 183 ? -81.158 -55.745 94.824 1.00 56.62 183 SER A C 1
ATOM 1365 O O . SER A 1 183 ? -80.867 -55.008 95.796 1.00 56.62 183 SER A O 1
#

pLDDT: mean 79.86, std 15.58, range [48.34, 97.56]

Radius of gyration: 51.73 Å; chains: 1; bounding box: 105×72×120 Å

Secondary structure (DSSP, 8-state):
--EEE--EEEEE--STTT-EEEEE-TT--GGGEEEEEETTTTEEEE-TT-SSSSEEEEETTEEEESS--TTS-TTPPEEEEEEE----HHHHHHHHHHHHHHHHHHHHSPPBPTTS-B----SSS---GGGSTTTTT-S--S--------TTTTTTTTS--SSHHHHHHHHHHHHHHTT----